Protein AF-A0A7C1UTG1-F1 (afdb_monomer)

Solvent-accessible surface area (backbone atoms only — not comparable to full-atom values): 6278 Å² total; per-residue (Å²): 108,43,77,48,80,56,96,96,40,82,47,81,27,80,39,68,71,57,43,54,53,40,74,74,42,48,69,59,56,50,64,74,45,68,57,52,42,58,11,66,59,74,63,49,74,37,49,60,91,64,40,44,80,44,78,55,98,88,42,82,42,50,33,72,68,51,66,64,41,57,50,53,37,70,77,41,44,65,60,43,51,36,47,74,75,63,78,45,94,76,89,52,71,63,65,78,77,68,34,92,87,115

Sequence (102 aa):
MVTRKYRNKEYSFCCDGCAVMFDKTPETILNETKDLVVCPGCLAEKPIDQTVALNHKGETMYFCKCPYCMTVFKDNAEYYIKRLSGDTEFSGVFSDGHGCCA

Nearest PDB structures (foldseek):
  4aez-assembly3_H  TM=2.878E-01  e=7.599E-01  Schizosaccharomyces pombe
  6wwa-assembly1_B  TM=2.839E-01  e=1.053E+00  Homo sapiens
  4aez-assembly1_B  TM=2.972E-01  e=1.199E+00  Schizosaccharomyces pombe
  2vfx-assembly8_H  TM=3.126E-01  e=1.556E+00  Homo sapiens
  4aez-assembly2_E  TM=3.126E-01  e=1.892E+00  Schizosaccharomyces pombe

pLDDT: mean 89.38, std 10.45, range [52.56, 97.19]

Foldseek 3Di:
DDWDDDPNDIDDDPDPVVVVVCVVPVPVVCVVCVQWDAQLQARDIDGQVQWDWDDDPNDTGTHNPDPLSVVVCVVPVPVSVCVVVVVDDDPHNPDPVSDDPD

Structure (mmCIF, N/CA/C/O backbone):
data_AF-A0A7C1UTG1-F1
#
_entry.id   AF-A0A7C1UTG1-F1
#
loop_
_atom_site.group_PDB
_atom_site.id
_atom_site.type_symbol
_atom_site.label_atom_id
_atom_site.label_alt_id
_atom_site.label_comp_id
_atom_site.label_asym_id
_atom_site.label_entity_id
_atom_site.label_seq_id
_atom_site.pdbx_PDB_ins_code
_atom_site.Cartn_x
_atom_site.Cartn_y
_atom_site.Cartn_z
_atom_site.occupancy
_atom_site.B_iso_or_equiv
_atom_site.auth_seq_id
_atom_site.auth_comp_id
_atom_site.auth_asym_id
_atom_site.auth_atom_id
_atom_site.pdbx_PDB_model_num
ATOM 1 N N . MET A 1 1 ? 3.199 9.625 -11.701 1.00 80.75 1 MET A N 1
ATOM 2 C CA . MET A 1 1 ? 2.853 8.209 -11.460 1.00 80.75 1 MET A CA 1
ATOM 3 C C . MET A 1 1 ? 2.996 7.457 -12.769 1.00 80.75 1 MET A C 1
ATOM 5 O O . MET A 1 1 ? 2.602 7.995 -13.796 1.00 80.75 1 MET A O 1
ATOM 9 N N . VAL A 1 2 ? 3.593 6.269 -12.747 1.00 94.06 2 VAL A N 1
ATOM 10 C CA . VAL A 1 2 ? 3.824 5.436 -13.938 1.00 94.06 2 VAL A CA 1
ATOM 11 C C . VAL A 1 2 ? 3.413 4.000 -13.648 1.00 94.06 2 VAL A C 1
ATOM 13 O O . VAL A 1 2 ? 3.504 3.565 -12.501 1.00 94.06 2 VAL A O 1
ATOM 16 N N . THR A 1 3 ? 2.971 3.262 -14.663 1.00 95.88 3 THR A N 1
ATOM 17 C CA . THR A 1 3 ? 2.511 1.877 -14.499 1.00 95.88 3 THR A CA 1
ATOM 18 C C . THR A 1 3 ? 3.399 0.879 -15.246 1.00 95.88 3 THR A C 1
ATOM 20 O O . THR A 1 3 ? 4.046 1.214 -16.246 1.00 95.88 3 THR A O 1
ATOM 23 N N . ARG A 1 4 ? 3.464 -0.361 -14.748 1.00 95.81 4 ARG A N 1
ATOM 24 C CA . ARG A 1 4 ? 4.100 -1.515 -15.407 1.00 95.81 4 ARG A CA 1
ATOM 25 C C . ARG A 1 4 ? 3.204 -2.739 -15.303 1.00 95.81 4 ARG A C 1
ATOM 27 O O . ARG A 1 4 ? 2.551 -2.951 -14.286 1.00 95.81 4 ARG A O 1
ATOM 34 N N . LYS A 1 5 ? 3.207 -3.570 -16.345 1.00 96.50 5 LYS A N 1
ATOM 35 C CA . LYS A 1 5 ? 2.516 -4.864 -16.340 1.00 96.50 5 LYS A CA 1
ATOM 36 C C . LYS A 1 5 ? 3.517 -5.986 -16.110 1.00 96.50 5 LYS A C 1
ATOM 38 O O . LYS A 1 5 ? 4.506 -6.084 -16.828 1.00 96.50 5 LYS A O 1
ATOM 43 N N . TYR A 1 6 ? 3.231 -6.853 -15.147 1.00 96.44 6 TYR A N 1
ATOM 44 C CA . TYR A 1 6 ? 4.044 -8.027 -14.844 1.00 96.44 6 TYR A CA 1
ATOM 45 C C . TYR A 1 6 ? 3.146 -9.173 -14.363 1.00 96.44 6 TYR A C 1
ATOM 47 O O . TYR A 1 6 ? 2.286 -8.967 -13.513 1.00 96.44 6 TYR A O 1
ATOM 55 N N . ARG A 1 7 ? 3.298 -10.381 -14.929 1.00 94.12 7 ARG A N 1
ATOM 56 C CA . ARG A 1 7 ? 2.481 -11.576 -14.597 1.00 94.12 7 ARG A CA 1
ATOM 57 C C . ARG A 1 7 ? 0.962 -11.315 -14.562 1.00 94.12 7 ARG A C 1
ATOM 59 O O . ARG A 1 7 ? 0.276 -11.720 -13.628 1.00 94.12 7 ARG A O 1
ATOM 66 N N . ASN A 1 8 ? 0.437 -10.634 -15.584 1.00 93.88 8 ASN A N 1
ATOM 67 C CA . ASN A 1 8 ? -0.982 -10.254 -15.705 1.00 93.88 8 ASN A CA 1
ATOM 68 C C . ASN A 1 8 ? -1.514 -9.344 -14.581 1.00 93.88 8 ASN A C 1
ATOM 70 O O . ASN A 1 8 ? -2.725 -9.206 -14.429 1.00 93.88 8 ASN A O 1
ATOM 74 N N . LYS A 1 9 ? -0.627 -8.706 -13.813 1.00 95.00 9 LYS A N 1
ATOM 75 C CA . LYS A 1 9 ? -0.962 -7.667 -12.839 1.00 95.00 9 LYS A CA 1
ATOM 76 C C . LYS A 1 9 ? -0.386 -6.330 -13.287 1.00 95.00 9 LYS A C 1
ATOM 78 O O . LYS A 1 9 ? 0.646 -6.285 -13.959 1.00 95.00 9 LYS A O 1
ATOM 83 N N . GLU A 1 10 ? -1.068 -5.254 -12.924 1.00 95.31 10 GLU A N 1
ATOM 84 C CA . GLU A 1 10 ? -0.603 -3.887 -13.133 1.00 95.31 10 GLU A CA 1
ATOM 85 C C . GLU A 1 10 ? -0.071 -3.325 -11.813 1.00 95.31 10 GLU A C 1
ATOM 87 O O . GLU A 1 10 ? -0.687 -3.502 -10.763 1.00 95.31 10 GLU A O 1
ATOM 92 N N . TYR A 1 11 ? 1.093 -2.688 -11.877 1.00 94.31 11 TYR A N 1
ATOM 93 C CA . TYR A 1 11 ? 1.795 -2.102 -10.743 1.00 94.31 11 TYR A CA 1
ATOM 94 C C . TYR A 1 11 ? 1.994 -0.613 -10.991 1.00 94.31 11 TYR A C 1
ATOM 96 O O . TYR A 1 11 ? 2.423 -0.225 -12.080 1.00 94.31 11 TYR A O 1
ATOM 104 N N . SER A 1 12 ? 1.717 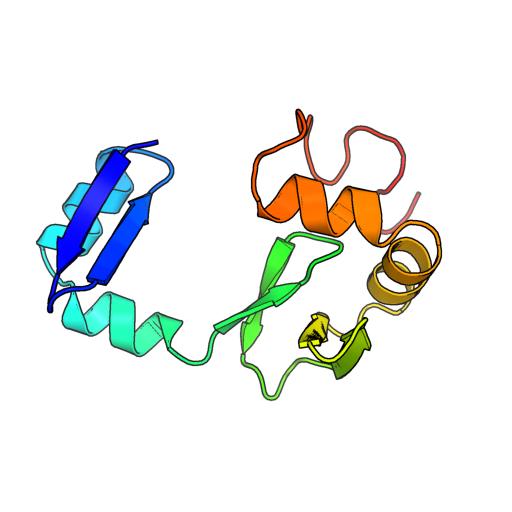0.203 -9.977 1.00 91.75 12 SER A N 1
ATOM 105 C CA . SER A 1 12 ? 1.851 1.660 -10.027 1.00 91.75 12 SER A CA 1
ATOM 106 C C . SER A 1 12 ? 3.045 2.123 -9.203 1.00 91.75 12 SER A C 1
ATOM 108 O O . SER A 1 12 ? 3.250 1.670 -8.080 1.00 91.75 12 SER A O 1
ATOM 110 N N . PHE A 1 13 ? 3.807 3.070 -9.745 1.00 92.81 13 PHE A N 1
ATOM 111 C CA . PHE A 1 13 ? 5.002 3.629 -9.121 1.00 92.81 13 PHE A CA 1
ATOM 112 C C . PHE A 1 13 ? 4.920 5.152 -9.064 1.00 92.81 13 PHE A C 1
ATOM 114 O O . PHE A 1 13 ? 4.366 5.806 -9.957 1.00 92.81 13 PHE A O 1
ATOM 121 N N . CYS A 1 14 ? 5.507 5.738 -8.021 1.00 89.31 14 CYS A N 1
ATOM 122 C CA . CYS A 1 14 ? 5.506 7.186 -7.827 1.00 89.31 14 CYS A CA 1
ATOM 123 C C . CYS A 1 14 ? 6.286 7.924 -8.933 1.00 89.31 14 CYS A C 1
ATOM 125 O O . CYS A 1 14 ? 5.844 8.983 -9.384 1.00 89.31 14 CYS A O 1
ATOM 127 N N . CYS A 1 15 ? 7.378 7.338 -9.436 1.00 93.44 15 CYS A N 1
ATOM 128 C CA . CYS A 1 15 ? 8.235 7.908 -10.475 1.00 93.44 15 CYS A CA 1
ATOM 129 C C . CYS A 1 15 ? 8.847 6.836 -11.397 1.00 93.44 15 CYS A C 1
ATOM 131 O O . CYS A 1 15 ? 8.849 5.645 -11.073 1.00 93.44 15 CYS A O 1
ATOM 133 N N . ASP A 1 16 ? 9.420 7.271 -12.524 1.00 95.25 16 ASP A N 1
ATOM 134 C CA . ASP A 1 16 ? 10.125 6.388 -13.463 1.00 95.25 16 ASP A CA 1
ATOM 135 C C . ASP A 1 16 ? 11.315 5.665 -12.832 1.00 95.25 16 ASP A C 1
ATOM 137 O O . ASP A 1 16 ? 11.556 4.505 -13.147 1.00 95.25 16 ASP A O 1
ATOM 141 N N . GLY A 1 17 ? 12.028 6.303 -11.897 1.00 95.44 17 GLY A N 1
ATOM 142 C CA . GLY A 1 17 ? 13.148 5.670 -11.196 1.00 95.44 17 GLY A CA 1
ATOM 143 C C . GLY A 1 17 ? 12.734 4.393 -10.455 1.00 95.44 17 GLY A C 1
ATOM 144 O O . GLY A 1 17 ? 13.402 3.366 -10.575 1.00 95.44 17 GLY A O 1
ATOM 145 N N . CYS A 1 18 ? 11.599 4.427 -9.751 1.00 95.06 18 CYS A N 1
ATOM 146 C CA . CYS A 1 18 ? 11.034 3.256 -9.076 1.00 95.06 18 CYS A CA 1
ATOM 147 C C . CYS A 1 18 ? 10.583 2.179 -10.069 1.00 95.06 18 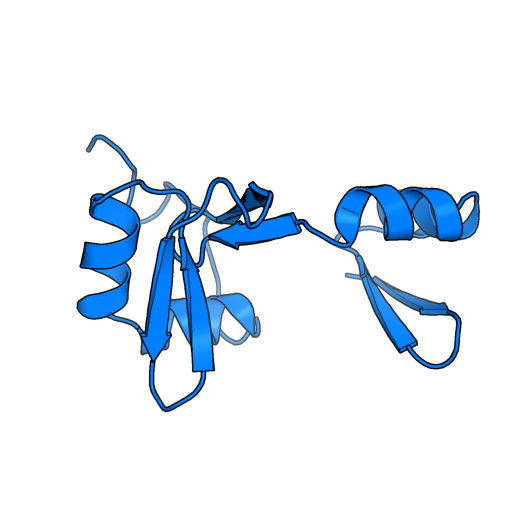CYS A C 1
ATOM 149 O O . CYS A 1 18 ? 10.865 1.002 -9.855 1.00 95.06 18 CYS A O 1
ATOM 151 N N . ALA A 1 19 ? 9.946 2.570 -11.177 1.00 96.81 19 ALA A N 1
ATOM 152 C CA . ALA A 1 19 ? 9.533 1.619 -12.206 1.00 96.81 19 ALA A CA 1
ATOM 153 C C . ALA A 1 19 ? 10.732 0.932 -12.878 1.00 96.81 19 ALA A C 1
ATOM 155 O O . ALA A 1 19 ? 10.726 -0.280 -13.049 1.00 96.81 19 ALA A O 1
ATOM 156 N N . VAL A 1 20 ? 11.801 1.675 -13.181 1.00 96.75 20 VAL A N 1
ATOM 157 C CA . VAL A 1 20 ? 13.040 1.119 -13.748 1.00 96.75 20 VAL A CA 1
ATOM 158 C C . 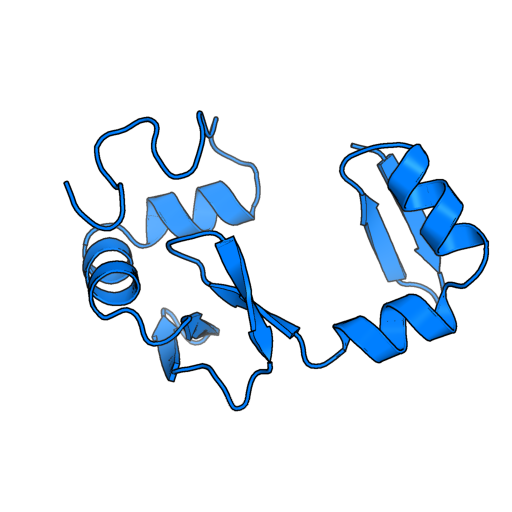VAL A 1 20 ? 13.728 0.159 -12.775 1.00 96.75 20 VAL A C 1
ATOM 160 O O . VAL A 1 20 ? 14.295 -0.844 -13.205 1.00 96.75 20 VAL A O 1
ATOM 163 N N . MET A 1 21 ? 13.701 0.438 -11.467 1.00 94.94 21 MET A N 1
ATOM 164 C CA . MET A 1 21 ? 14.200 -0.509 -10.462 1.00 94.94 21 MET A CA 1
ATOM 165 C C . MET A 1 21 ? 13.379 -1.803 -10.453 1.00 94.94 21 MET A C 1
ATOM 167 O O . MET A 1 21 ? 13.960 -2.887 -10.464 1.00 94.94 21 MET A O 1
ATOM 171 N N . PHE A 1 22 ? 12.050 -1.698 -10.512 1.00 96.94 22 PHE A N 1
ATOM 172 C CA . PHE A 1 22 ? 11.173 -2.862 -10.612 1.00 96.94 22 PHE A CA 1
ATOM 173 C C . PHE A 1 22 ? 11.426 -3.677 -11.887 1.00 96.94 22 PHE A C 1
ATOM 175 O O . PHE A 1 22 ? 11.550 -4.894 -11.805 1.00 96.94 22 PHE A O 1
ATOM 182 N N . ASP A 1 23 ? 11.582 -3.025 -13.043 1.00 96.31 23 ASP A N 1
ATOM 183 C CA . ASP A 1 23 ? 11.820 -3.695 -14.329 1.00 96.31 23 ASP A CA 1
ATOM 184 C C . ASP A 1 23 ? 13.123 -4.524 -14.330 1.00 96.31 23 ASP A C 1
ATOM 186 O O . ASP A 1 23 ? 13.208 -5.554 -15.001 1.00 96.31 23 ASP A O 1
ATOM 190 N N . LYS A 1 24 ? 14.140 -4.109 -13.558 1.00 97.19 24 LYS A N 1
ATOM 191 C CA . LYS A 1 24 ? 15.427 -4.821 -13.443 1.00 97.19 24 LYS A CA 1
ATOM 192 C C . LYS A 1 24 ? 15.334 -6.097 -12.607 1.00 97.19 24 LYS A C 1
ATOM 194 O O . LYS A 1 24 ? 15.969 -7.091 -12.952 1.00 97.19 24 LYS A O 1
ATOM 199 N N . THR A 1 25 ? 14.598 -6.062 -11.497 1.00 96.62 25 THR A N 1
ATOM 200 C CA . THR A 1 25 ? 14.543 -7.162 -10.517 1.00 96.62 25 THR A CA 1
ATOM 201 C C . THR A 1 25 ? 13.134 -7.340 -9.936 1.00 96.62 25 THR A C 1
ATOM 203 O O . THR A 1 25 ? 12.950 -7.207 -8.722 1.00 96.62 25 THR A O 1
ATOM 206 N N . PRO A 1 26 ? 12.120 -7.659 -10.765 1.00 96.44 26 PRO A N 1
ATOM 207 C CA . PRO A 1 26 ? 10.725 -7.660 -10.325 1.00 96.44 26 PRO A CA 1
ATOM 208 C C . PRO A 1 26 ? 10.465 -8.721 -9.253 1.00 96.44 26 PRO A C 1
ATOM 210 O O . PRO A 1 26 ? 9.830 -8.433 -8.247 1.00 96.44 26 PRO A O 1
ATOM 213 N N . GLU A 1 27 ? 11.016 -9.928 -9.408 1.00 96.50 27 GLU A N 1
ATOM 214 C CA . GLU A 1 27 ? 10.833 -11.015 -8.436 1.00 96.50 27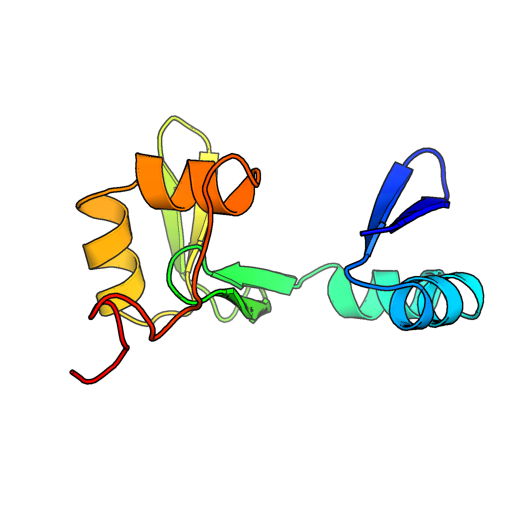 GLU A CA 1
ATOM 215 C C . GLU A 1 27 ? 11.396 -10.682 -7.053 1.00 96.50 27 GLU A C 1
ATOM 217 O O . GLU A 1 27 ? 10.771 -11.009 -6.047 1.00 96.50 27 GLU A O 1
ATOM 222 N N . THR A 1 28 ? 12.551 -10.013 -6.994 1.00 96.69 28 THR A N 1
ATOM 223 C CA . THR A 1 28 ? 13.167 -9.596 -5.730 1.00 96.69 28 THR A CA 1
ATOM 224 C C . THR A 1 28 ? 12.276 -8.592 -5.013 1.00 96.69 28 THR A C 1
ATOM 226 O O . THR A 1 28 ? 11.898 -8.836 -3.871 1.00 96.69 28 THR A O 1
ATOM 229 N N . ILE A 1 29 ? 11.855 -7.530 -5.709 1.00 94.94 29 ILE A N 1
ATOM 230 C CA . ILE A 1 29 ? 10.983 -6.495 -5.139 1.00 94.94 29 ILE A CA 1
ATOM 231 C C . ILE A 1 29 ? 9.647 -7.095 -4.689 1.00 94.94 29 ILE A C 1
ATOM 233 O O . ILE A 1 29 ? 9.171 -6.805 -3.593 1.00 94.94 29 ILE A O 1
ATOM 237 N N . LEU A 1 30 ? 9.047 -7.973 -5.498 1.00 95.31 30 LEU A N 1
ATOM 238 C CA . LEU A 1 30 ? 7.809 -8.659 -5.127 1.00 95.31 30 LEU A CA 1
ATOM 239 C C . LEU A 1 30 ? 7.998 -9.551 -3.900 1.00 95.31 30 LEU A C 1
ATOM 241 O O . LEU A 1 30 ? 7.132 -9.571 -3.033 1.00 95.31 30 LEU A O 1
ATOM 245 N N . ASN A 1 31 ? 9.112 -10.275 -3.795 1.00 95.69 31 ASN A N 1
ATOM 246 C CA . ASN A 1 31 ? 9.367 -11.130 -2.641 1.00 95.69 31 ASN A CA 1
ATOM 247 C C . ASN A 1 31 ? 9.666 -10.329 -1.363 1.00 95.69 31 ASN A C 1
ATOM 249 O O . ASN A 1 31 ? 9.251 -10.751 -0.288 1.00 95.69 31 ASN A O 1
ATOM 253 N N . GLU A 1 32 ? 10.351 -9.190 -1.473 1.00 94.06 32 GLU A N 1
ATOM 254 C CA . GLU A 1 32 ? 10.633 -8.286 -0.348 1.00 94.06 32 GLU A CA 1
ATOM 255 C C . GLU A 1 32 ? 9.372 -7.586 0.172 1.00 94.06 32 GLU A C 1
ATOM 257 O O . GLU A 1 32 ? 9.266 -7.310 1.365 1.00 94.06 32 GLU A O 1
ATOM 262 N N . THR A 1 33 ? 8.398 -7.331 -0.705 1.00 93.38 33 THR A N 1
ATOM 263 C CA . THR A 1 33 ? 7.188 -6.563 -0.370 1.00 93.38 33 THR A CA 1
ATOM 264 C C . THR A 1 33 ? 5.942 -7.416 -0.129 1.00 93.38 33 THR A C 1
ATOM 266 O O . THR A 1 33 ? 4.940 -6.888 0.345 1.00 93.38 33 THR A O 1
ATOM 269 N N . LYS A 1 34 ? 5.976 -8.730 -0.402 1.00 94.31 34 LYS A N 1
ATOM 270 C CA . LYS A 1 34 ? 4.788 -9.614 -0.371 1.00 94.31 34 LYS A CA 1
ATOM 271 C C . LYS A 1 34 ? 4.027 -9.632 0.961 1.00 94.31 34 LYS A C 1
ATOM 273 O O . LYS A 1 34 ? 2.814 -9.814 0.952 1.00 94.31 34 LYS A O 1
ATOM 278 N N . ASP A 1 35 ? 4.739 -9.454 2.072 1.00 95.56 35 ASP A N 1
ATOM 279 C CA . ASP A 1 35 ? 4.192 -9.508 3.434 1.00 95.56 35 ASP A CA 1
ATOM 280 C C . ASP A 1 35 ? 4.139 -8.116 4.087 1.00 95.56 35 ASP A C 1
ATOM 282 O O . ASP A 1 35 ? 3.919 -7.998 5.295 1.00 95.56 35 ASP A O 1
ATOM 286 N N . LEU A 1 36 ? 4.370 -7.056 3.303 1.00 95.75 36 LEU A N 1
ATOM 287 C CA . LEU A 1 36 ? 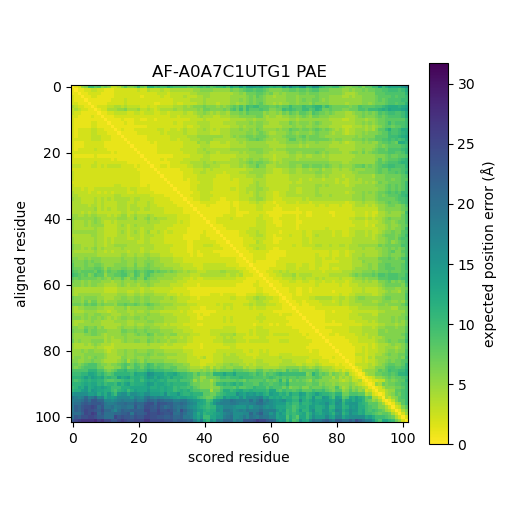4.255 -5.681 3.763 1.00 95.75 36 LEU A CA 1
ATOM 288 C C . LEU A 1 36 ? 2.833 -5.168 3.561 1.00 95.75 36 LEU A C 1
ATOM 290 O O . LEU A 1 36 ? 2.196 -5.371 2.530 1.00 95.75 36 LEU A O 1
ATOM 294 N N . VAL A 1 37 ? 2.362 -4.439 4.561 1.00 95.31 37 VAL A N 1
ATOM 295 C CA . VAL A 1 37 ? 1.101 -3.708 4.540 1.00 95.31 37 VAL A CA 1
ATOM 296 C C . VAL A 1 37 ? 1.353 -2.259 4.923 1.00 95.31 37 VAL A C 1
ATOM 298 O O . VAL A 1 37 ? 2.268 -1.944 5.687 1.00 95.31 37 VAL A O 1
ATOM 301 N N . VAL A 1 38 ? 0.529 -1.365 4.387 1.00 93.00 38 VAL A N 1
ATOM 302 C CA . VAL A 1 38 ? 0.628 0.075 4.630 1.00 93.00 38 VAL A CA 1
ATOM 303 C C . VAL A 1 38 ? -0.412 0.472 5.669 1.00 93.00 38 VAL A C 1
ATOM 305 O O . VAL A 1 38 ? -1.599 0.222 5.483 1.00 93.00 38 VAL A O 1
ATOM 308 N N . CYS A 1 39 ? 0.019 1.119 6.753 1.00 94.62 39 CYS A N 1
ATOM 309 C CA . CYS A 1 39 ? -0.892 1.656 7.762 1.00 94.62 39 CYS A CA 1
ATOM 310 C C . CYS A 1 39 ? -1.767 2.777 7.163 1.00 94.62 39 CYS A C 1
ATOM 312 O O . CYS A 1 39 ? -1.216 3.811 6.767 1.00 94.62 39 CYS A O 1
ATOM 314 N N . PRO A 1 40 ? -3.112 2.662 7.179 1.00 92.69 40 PRO A N 1
ATOM 315 C CA . PRO A 1 40 ? -3.997 3.683 6.627 1.00 92.69 40 PRO A CA 1
ATOM 316 C C . PRO A 1 40 ? -3.903 5.041 7.310 1.00 92.69 40 PRO A C 1
ATOM 318 O O . PRO A 1 40 ? -4.305 6.022 6.707 1.00 92.69 40 PRO A O 1
ATOM 321 N N . GLY A 1 41 ? -3.400 5.127 8.545 1.00 90.81 41 GLY A N 1
ATOM 322 C CA . GLY A 1 41 ? -3.214 6.403 9.240 1.00 90.81 41 GLY A CA 1
ATOM 32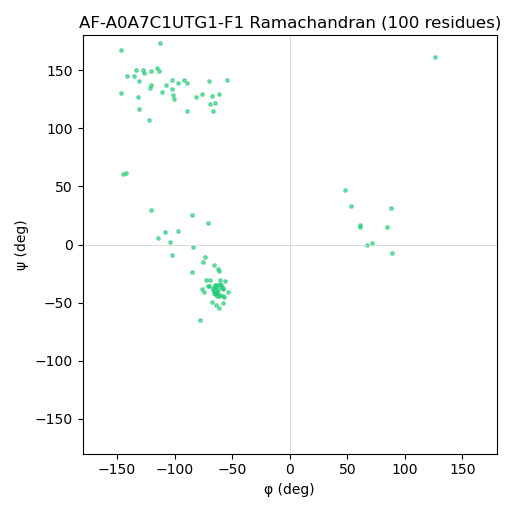3 C C . GLY A 1 41 ? -1.973 7.143 8.739 1.00 90.81 41 GLY A C 1
ATOM 324 O O . GLY A 1 41 ? -2.067 8.190 8.108 1.00 90.81 41 GLY A O 1
ATOM 325 N N . CYS A 1 42 ? -0.793 6.566 8.975 1.00 90.44 42 CYS A N 1
ATOM 326 C CA . CYS A 1 42 ? 0.490 7.248 8.774 1.00 90.44 42 CYS A CA 1
ATOM 327 C C . CYS A 1 42 ? 1.276 6.833 7.520 1.00 90.44 42 CYS A C 1
ATOM 329 O O . CYS A 1 42 ? 2.384 7.322 7.330 1.00 90.44 42 CYS A O 1
ATOM 331 N N . LEU A 1 43 ? 0.745 5.930 6.687 1.00 91.62 43 LEU A N 1
ATOM 332 C CA . LEU A 1 43 ? 1.423 5.354 5.512 1.00 91.62 43 LEU A CA 1
ATOM 333 C C . LEU A 1 43 ? 2.714 4.574 5.807 1.00 91.62 43 LEU A C 1
ATOM 335 O O . LEU A 1 43 ? 3.476 4.273 4.895 1.00 91.62 43 LEU A O 1
ATOM 339 N N . ALA A 1 44 ? 2.967 4.211 7.065 1.00 92.62 44 ALA A N 1
ATOM 340 C CA . ALA A 1 44 ? 4.102 3.361 7.395 1.00 92.62 44 ALA A CA 1
ATOM 341 C C . ALA A 1 44 ? 3.909 1.950 6.825 1.00 92.62 44 ALA A C 1
ATOM 343 O O . ALA A 1 44 ? 2.900 1.298 7.108 1.00 92.62 44 ALA A O 1
ATOM 344 N N . GLU A 1 45 ? 4.912 1.474 6.095 1.00 94.00 45 GLU A N 1
ATOM 345 C CA . GLU A 1 45 ? 5.040 0.083 5.671 1.00 94.00 45 GLU A CA 1
ATOM 346 C C . GLU A 1 45 ? 5.499 -0.775 6.855 1.00 94.00 45 GLU A C 1
ATOM 348 O O . GLU A 1 45 ? 6.458 -0.440 7.562 1.00 94.00 45 GLU A O 1
ATOM 353 N N . LYS A 1 46 ? 4.790 -1.875 7.110 1.00 95.94 46 LYS A N 1
ATOM 354 C CA . LYS A 1 46 ? 5.114 -2.827 8.174 1.00 95.94 46 LYS A CA 1
ATOM 355 C C . LYS A 1 46 ? 4.857 -4.261 7.717 1.00 95.94 46 LYS A C 1
ATOM 357 O O . LYS A 1 46 ? 3.870 -4.492 7.021 1.00 95.94 46 LYS A O 1
ATOM 362 N N . PRO A 1 47 ? 5.680 -5.226 8.156 1.00 96.00 47 PRO A N 1
ATOM 363 C CA . PRO A 1 47 ? 5.328 -6.638 8.082 1.00 96.00 47 PRO A CA 1
ATOM 364 C C . PRO A 1 47 ? 3.981 -6.910 8.761 1.00 96.00 47 PRO A C 1
ATOM 366 O O . PRO A 1 47 ? 3.698 -6.327 9.813 1.00 96.00 47 PRO A O 1
ATOM 369 N N . ILE A 1 48 ? 3.159 -7.795 8.190 1.00 95.62 48 ILE A N 1
ATOM 370 C CA . ILE A 1 48 ? 1.822 -8.124 8.721 1.00 95.62 48 ILE A CA 1
ATOM 371 C C . ILE A 1 48 ? 1.872 -8.537 10.205 1.00 95.62 48 ILE A C 1
ATOM 373 O O . ILE A 1 48 ? 1.042 -8.084 10.994 1.00 95.62 48 ILE A O 1
ATOM 377 N N . ASP A 1 49 ? 2.866 -9.322 10.625 1.00 95.31 49 ASP A N 1
ATOM 378 C CA . ASP A 1 49 ? 3.060 -9.770 12.018 1.00 95.31 49 ASP A CA 1
ATOM 379 C C . ASP A 1 49 ? 3.384 -8.623 13.005 1.00 95.31 49 ASP A C 1
ATOM 381 O O . ASP A 1 49 ? 3.189 -8.723 14.224 1.00 95.31 49 ASP A O 1
ATOM 385 N N . GLN A 1 50 ? 3.805 -7.474 12.481 1.00 95.56 50 GLN A N 1
ATOM 386 C CA . GLN A 1 50 ? 4.052 -6.248 13.232 1.00 95.56 50 GLN A CA 1
ATOM 387 C C . GLN A 1 50 ? 2.872 -5.272 13.201 1.00 95.56 50 GLN A C 1
ATOM 389 O O . GLN A 1 50 ? 3.002 -4.148 13.691 1.00 95.56 50 GLN A O 1
ATOM 394 N N . THR A 1 51 ? 1.702 -5.696 12.725 1.00 96.88 51 THR A N 1
ATOM 395 C CA . THR A 1 51 ? 0.492 -4.863 12.676 1.00 96.88 51 THR A CA 1
ATOM 396 C C . THR A 1 51 ? -0.615 -5.333 13.619 1.00 96.88 51 THR A C 1
ATOM 398 O O . THR A 1 51 ? -0.498 -6.350 14.301 1.00 96.88 51 THR A O 1
ATOM 401 N N . VAL A 1 52 ? -1.680 -4.537 13.709 1.00 96.06 52 VAL A N 1
ATOM 402 C CA . VAL A 1 52 ? -2.970 -4.909 14.307 1.00 96.06 52 VAL A CA 1
ATOM 403 C C . VAL A 1 52 ? -4.058 -4.776 13.250 1.00 96.06 52 VAL A C 1
ATOM 405 O O . VAL A 1 52 ? -4.062 -3.811 12.486 1.00 96.06 52 VAL A O 1
ATOM 408 N N . ALA A 1 53 ? -4.964 -5.747 13.204 1.00 95.50 53 ALA A N 1
ATOM 409 C CA . ALA A 1 53 ? -6.049 -5.789 12.234 1.00 95.50 53 ALA A CA 1
ATOM 410 C C . ALA A 1 53 ? -7.317 -5.111 12.777 1.00 95.50 53 ALA A C 1
ATOM 412 O O . ALA A 1 53 ? -7.673 -5.275 13.945 1.00 95.50 53 ALA A O 1
ATOM 413 N N . LEU A 1 54 ? -8.024 -4.388 11.913 1.00 93.69 54 LEU A N 1
ATOM 414 C CA . LEU A 1 54 ? -9.334 -3.795 12.167 1.00 93.69 54 LEU A CA 1
ATOM 415 C C . LEU A 1 54 ? -10.253 -4.142 10.995 1.00 93.69 54 LEU A C 1
ATOM 417 O O . LEU A 1 54 ? -9.917 -3.861 9.848 1.00 93.69 54 LEU A O 1
ATOM 421 N N . ASN A 1 55 ? -11.422 -4.718 11.272 1.00 94.25 55 ASN A N 1
ATOM 422 C CA . ASN A 1 55 ? -12.428 -4.914 10.234 1.00 94.25 55 ASN A CA 1
ATOM 423 C C . ASN A 1 55 ? -13.216 -3.614 10.013 1.00 94.25 55 ASN A C 1
ATOM 425 O O . ASN A 1 55 ? -13.757 -3.047 10.964 1.00 94.25 55 ASN A O 1
ATOM 429 N N . HIS A 1 56 ? -13.288 -3.151 8.768 1.00 91.75 56 HIS A N 1
ATOM 430 C CA . HIS A 1 56 ? -14.099 -2.013 8.354 1.00 91.75 56 HIS A CA 1
ATOM 431 C C . HIS A 1 56 ? -14.920 -2.404 7.123 1.00 91.75 56 HIS A C 1
ATOM 433 O O . HIS A 1 56 ? -14.360 -2.704 6.076 1.00 91.75 56 HIS A O 1
ATOM 439 N N . LYS A 1 57 ? -16.255 -2.407 7.243 1.00 92.06 57 LYS A N 1
ATOM 440 C CA . LYS A 1 57 ? -17.188 -2.748 6.147 1.00 92.06 57 LYS A CA 1
ATOM 441 C C . LYS A 1 57 ? -16.903 -4.107 5.475 1.00 92.06 57 LYS A C 1
ATOM 443 O O . LYS A 1 57 ? -17.141 -4.269 4.286 1.00 92.06 57 LYS A O 1
ATOM 448 N N . GLY A 1 58 ? -16.421 -5.090 6.240 1.00 92.38 58 GLY A N 1
ATOM 449 C CA . GLY A 1 58 ? -16.089 -6.421 5.724 1.00 92.38 58 GLY A CA 1
ATOM 450 C C . GLY A 1 58 ? -14.659 -6.559 5.196 1.00 92.38 58 GLY A C 1
ATOM 451 O O . GLY A 1 58 ? -14.227 -7.681 4.948 1.00 92.38 58 GLY A O 1
ATOM 452 N N . GLU A 1 59 ? -13.897 -5.469 5.110 1.00 91.19 59 GLU A N 1
ATOM 453 C CA . GLU A 1 59 ? -12.485 -5.480 4.728 1.00 91.19 59 GLU A CA 1
ATOM 454 C C . GLU A 1 59 ? -11.582 -5.466 5.964 1.00 91.19 59 GLU A C 1
ATOM 456 O O . GLU A 1 59 ? -11.841 -4.763 6.944 1.00 91.19 59 GLU A O 1
ATOM 461 N N . THR A 1 60 ? -10.504 -6.248 5.930 1.00 94.31 60 THR A N 1
ATOM 462 C CA . THR A 1 60 ? -9.490 -6.253 6.990 1.00 94.31 60 THR A CA 1
ATOM 463 C C . THR A 1 60 ? -8.414 -5.221 6.680 1.00 94.31 60 THR A C 1
ATOM 465 O O . THR A 1 60 ? -7.658 -5.371 5.725 1.00 94.31 60 THR A O 1
ATOM 468 N N . MET A 1 61 ? -8.317 -4.203 7.531 1.00 94.12 61 MET A N 1
ATOM 469 C CA . MET A 1 61 ? -7.304 -3.154 7.465 1.00 94.12 61 MET A CA 1
ATOM 470 C C . MET A 1 61 ? -6.203 -3.396 8.501 1.00 94.12 61 MET A C 1
ATOM 472 O O . MET A 1 61 ? -6.499 -3.773 9.635 1.00 94.12 61 MET A O 1
ATOM 476 N N . TYR A 1 62 ? -4.944 -3.131 8.149 1.00 96.56 62 TYR A N 1
ATOM 477 C CA . TYR A 1 62 ? -3.787 -3.351 9.026 1.00 96.56 62 TYR A CA 1
ATOM 478 C C . TYR A 1 62 ? -3.149 -2.033 9.478 1.00 96.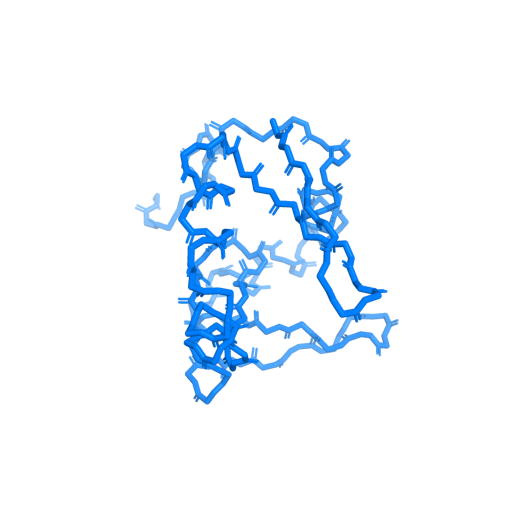56 62 TYR A C 1
ATOM 480 O O . TYR A 1 62 ? -2.857 -1.166 8.664 1.00 96.56 62 TYR A O 1
ATOM 488 N N . PHE A 1 63 ? -2.887 -1.883 10.778 1.00 96.12 63 PHE A N 1
ATOM 489 C CA . PHE A 1 63 ? -2.334 -0.661 11.377 1.00 96.12 63 PHE A CA 1
ATOM 490 C C . PHE A 1 63 ? -0.999 -0.919 12.077 1.00 96.12 63 PHE A C 1
ATOM 492 O O . PHE A 1 63 ? -0.786 -1.972 12.672 1.00 96.12 63 PHE A O 1
ATOM 499 N N . CYS A 1 64 ? -0.115 0.082 12.097 1.00 94.44 64 CYS A N 1
ATOM 500 C CA . CYS A 1 64 ? 1.260 0.002 12.616 1.00 94.44 64 CYS A CA 1
ATOM 501 C C . CYS A 1 64 ? 1.401 -0.122 14.152 1.00 94.44 64 CYS A C 1
ATOM 503 O O . CYS A 1 64 ? 2.463 0.184 14.689 1.00 94.44 64 CYS A O 1
ATOM 505 N N . LYS A 1 65 ? 0.344 -0.522 14.872 1.00 92.56 65 LYS A N 1
ATOM 506 C CA . LYS A 1 65 ? 0.241 -0.575 16.349 1.00 92.56 65 LYS A CA 1
ATOM 507 C C . LYS A 1 65 ? 0.259 0.776 17.073 1.00 92.56 65 LYS A C 1
ATOM 509 O O . LYS A 1 65 ? 0.102 0.802 18.289 1.00 92.56 65 LYS A O 1
ATOM 514 N N . CYS A 1 66 ? 0.367 1.896 16.361 1.00 90.38 66 CYS A N 1
ATOM 515 C CA . CYS A 1 66 ? 0.155 3.215 16.950 1.00 90.38 66 CYS A CA 1
ATOM 516 C C . CYS A 1 66 ? -1.338 3.407 17.296 1.00 90.38 66 CYS A C 1
ATOM 518 O O . CYS A 1 66 ? -2.166 3.362 16.379 1.00 90.38 66 CYS A O 1
ATOM 520 N N . PRO A 1 67 ? -1.707 3.659 18.570 1.00 89.00 67 PRO A N 1
ATOM 521 C CA . PRO A 1 67 ? -3.104 3.871 18.953 1.00 89.00 67 PRO A CA 1
ATOM 522 C C . PRO A 1 67 ? -3.751 5.036 18.202 1.00 89.00 67 PRO A C 1
ATOM 524 O O . PRO A 1 67 ? -4.889 4.921 17.756 1.00 89.00 67 PRO A O 1
ATOM 527 N N . TYR A 1 68 ? -2.992 6.114 17.980 1.00 89.69 68 TYR A N 1
ATOM 528 C CA . TYR A 1 68 ? -3.465 7.305 17.280 1.00 89.69 68 TYR A CA 1
ATOM 529 C C . TYR A 1 68 ? -3.975 6.986 15.870 1.00 89.69 68 TYR A C 1
ATOM 531 O O . TYR A 1 68 ? -5.073 7.403 15.518 1.00 89.69 68 TYR A O 1
ATOM 539 N N . CYS A 1 69 ? -3.242 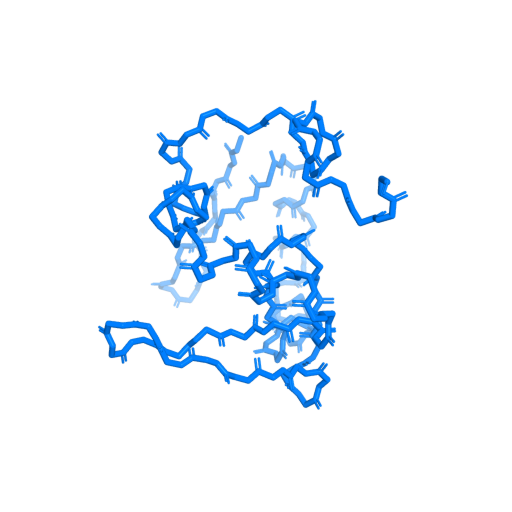6.169 15.101 1.00 91.88 69 CYS A N 1
ATOM 540 C CA . CYS A 1 69 ? -3.626 5.794 13.735 1.00 91.88 69 CYS A CA 1
ATOM 541 C C . CYS A 1 69 ? -4.989 5.089 13.673 1.00 91.88 69 CYS A C 1
ATOM 543 O O . CYS A 1 69 ? -5.744 5.298 12.729 1.00 91.88 69 CYS A O 1
ATOM 545 N N . MET A 1 70 ? -5.313 4.259 14.669 1.00 91.88 70 MET A N 1
ATOM 546 C CA . MET A 1 70 ? -6.617 3.594 14.733 1.00 91.88 70 MET A CA 1
ATOM 547 C C . MET A 1 70 ? -7.723 4.548 15.181 1.00 91.88 70 MET A C 1
ATOM 549 O O . MET A 1 70 ? -8.836 4.447 14.672 1.00 91.88 70 MET A O 1
ATOM 553 N N . THR A 1 71 ? -7.436 5.453 16.121 1.00 91.19 71 THR A N 1
ATOM 554 C CA . THR A 1 71 ? -8.401 6.456 16.594 1.00 91.19 71 THR A CA 1
ATOM 555 C C . THR A 1 71 ? -8.834 7.365 15.451 1.00 91.19 71 THR A C 1
ATOM 557 O O . THR A 1 71 ? -10.014 7.396 15.119 1.00 91.19 71 THR A O 1
ATOM 560 N N . VAL A 1 72 ? -7.884 8.002 14.759 1.00 89.25 72 VAL A N 1
ATOM 561 C CA . VAL A 1 72 ? -8.209 8.913 13.649 1.00 89.25 72 VAL A CA 1
ATOM 562 C C . VAL A 1 72 ? -8.902 8.197 12.493 1.00 89.25 72 VAL A C 1
ATOM 564 O O . VAL A 1 72 ? -9.795 8.758 11.863 1.00 89.25 72 VAL A O 1
ATOM 567 N N . PHE A 1 73 ? -8.539 6.936 12.232 1.00 92.25 73 PHE A N 1
ATOM 568 C CA . PHE A 1 73 ? -9.215 6.141 11.215 1.00 92.25 73 PHE A CA 1
ATOM 569 C C . PHE A 1 73 ? -10.664 5.836 11.598 1.00 92.25 73 PHE A C 1
ATOM 571 O O . PHE A 1 73 ? -11.531 5.872 10.738 1.00 92.25 73 PHE A O 1
ATOM 578 N N . LYS A 1 74 ? -10.959 5.547 12.870 1.00 91.88 74 LYS A N 1
ATOM 579 C CA . LYS A 1 74 ? -12.344 5.336 13.318 1.00 91.88 74 LYS A CA 1
ATOM 580 C C . LYS A 1 74 ? -13.170 6.616 13.236 1.00 91.88 74 LYS A C 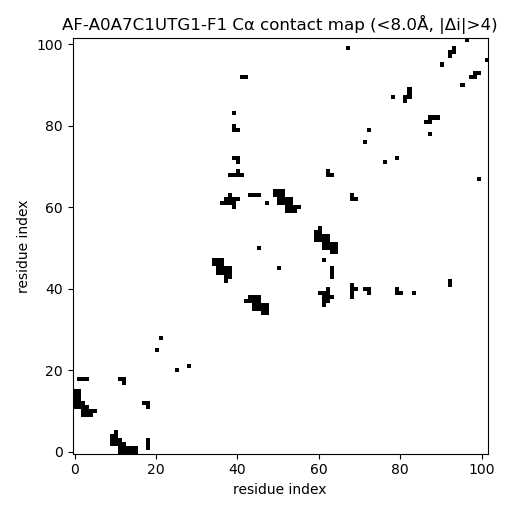1
ATOM 582 O O . LYS A 1 74 ? -14.332 6.538 12.847 1.00 91.88 74 LYS A O 1
ATOM 587 N N . ASP A 1 75 ? -12.564 7.758 13.544 1.00 92.19 75 ASP A N 1
ATOM 588 C CA . ASP A 1 75 ? -13.238 9.056 13.514 1.00 92.19 75 ASP A CA 1
ATOM 589 C C . ASP A 1 75 ? -13.559 9.508 12.080 1.00 92.19 75 ASP A C 1
ATOM 591 O O . ASP A 1 75 ? -14.610 10.102 11.844 1.00 92.19 75 ASP A O 1
ATOM 595 N N . ASN A 1 76 ? -12.688 9.209 11.106 1.00 91.31 76 ASN A N 1
ATOM 596 C CA . ASN A 1 76 ? -12.883 9.610 9.710 1.00 91.31 76 ASN A CA 1
ATOM 597 C C . ASN A 1 76 ? -12.374 8.570 8.693 1.00 91.31 76 ASN A C 1
ATOM 599 O O . ASN A 1 76 ? -11.497 8.842 7.871 1.00 91.31 76 ASN A O 1
ATOM 603 N N . ALA A 1 77 ? -12.934 7.359 8.733 1.00 92.81 77 ALA A N 1
ATOM 604 C CA . ALA A 1 77 ? -12.494 6.250 7.878 1.00 92.81 77 ALA A CA 1
ATOM 605 C C . ALA A 1 77 ? -12.588 6.577 6.381 1.00 92.81 77 ALA A C 1
ATOM 607 O O . ALA A 1 77 ? -11.722 6.186 5.601 1.00 92.81 77 ALA A O 1
ATOM 608 N N . GLU A 1 78 ? -13.628 7.309 5.978 1.00 91.88 78 GLU A N 1
ATOM 609 C CA . GLU A 1 78 ? -13.869 7.647 4.576 1.00 91.88 78 GLU A CA 1
ATOM 610 C C . GLU A 1 78 ? -12.756 8.522 3.993 1.00 91.88 78 GLU A C 1
ATOM 612 O O . GLU A 1 78 ? -12.302 8.247 2.884 1.00 91.88 78 GLU A O 1
ATOM 617 N N . TYR A 1 79 ? -12.266 9.515 4.744 1.00 90.69 79 TYR A N 1
ATOM 618 C CA . TYR A 1 79 ? -11.113 10.317 4.332 1.00 90.69 79 TYR A CA 1
ATOM 619 C C . TYR A 1 79 ? -9.884 9.440 4.080 1.00 90.69 79 TYR A C 1
ATOM 621 O O . TYR A 1 79 ? -9.278 9.514 3.013 1.00 90.69 79 TYR A O 1
ATOM 629 N N . TYR A 1 80 ? -9.536 8.565 5.029 1.00 91.25 80 TYR A N 1
ATOM 630 C CA . TYR A 1 80 ? -8.356 7.709 4.893 1.00 91.25 80 TYR A CA 1
ATOM 631 C C . TYR A 1 80 ? -8.486 6.706 3.742 1.00 91.25 80 TYR A C 1
ATOM 633 O O . TYR A 1 80 ? -7.496 6.441 3.066 1.00 91.25 80 TYR A O 1
ATOM 641 N N . ILE A 1 81 ? -9.689 6.187 3.481 1.00 90.94 81 ILE A N 1
ATOM 642 C CA . ILE A 1 81 ? -9.951 5.298 2.341 1.00 90.94 81 ILE A CA 1
ATOM 643 C C . ILE A 1 81 ? -9.811 6.058 1.018 1.00 90.94 81 ILE A C 1
ATOM 645 O O . ILE A 1 81 ? -9.064 5.614 0.150 1.00 90.94 81 ILE A O 1
ATOM 649 N N . LYS A 1 82 ? -10.452 7.227 0.881 1.00 90.50 82 LYS A N 1
ATOM 650 C CA . LYS A 1 82 ? -10.354 8.066 -0.329 1.00 90.50 82 LYS A CA 1
ATOM 651 C C . LYS A 1 82 ? -8.920 8.524 -0.613 1.00 90.50 82 LYS A C 1
ATOM 653 O O . LYS A 1 82 ? -8.486 8.617 -1.756 1.00 90.50 82 LYS A O 1
ATOM 658 N N . ARG A 1 83 ? -8.148 8.769 0.442 1.00 89.25 83 ARG A N 1
ATOM 659 C CA . ARG A 1 83 ? -6.729 9.103 0.338 1.00 89.25 83 ARG A CA 1
ATOM 660 C C . ARG A 1 83 ? -5.897 7.954 -0.223 1.00 89.25 83 ARG A C 1
ATOM 662 O O . ARG A 1 83 ? -4.989 8.198 -1.010 1.00 89.25 83 ARG A O 1
ATOM 669 N N . LEU A 1 84 ? -6.201 6.713 0.162 1.00 87.00 84 LEU A N 1
ATOM 670 C CA . LEU A 1 84 ? -5.519 5.523 -0.355 1.00 87.00 84 LEU A CA 1
ATOM 671 C C . LEU A 1 84 ? -5.917 5.196 -1.800 1.00 87.00 84 LEU A C 1
ATOM 673 O O . LEU A 1 84 ? -5.081 4.685 -2.541 1.00 87.00 84 LEU A O 1
ATOM 677 N N . SER A 1 85 ? -7.149 5.508 -2.217 1.00 85.25 85 SER A N 1
ATOM 678 C CA . SER A 1 85 ? -7.566 5.383 -3.622 1.00 85.25 85 SER A CA 1
ATOM 679 C C . SER A 1 85 ? -7.013 6.493 -4.522 1.00 85.25 85 SER A C 1
ATOM 681 O O . SER A 1 85 ? -7.012 6.337 -5.740 1.00 85.25 85 SER A O 1
ATOM 683 N N . GLY A 1 86 ? -6.494 7.581 -3.941 1.00 81.69 86 GLY A N 1
ATOM 684 C CA . GLY A 1 86 ? -5.998 8.742 -4.683 1.00 81.69 86 GLY A CA 1
ATOM 685 C C . GLY A 1 86 ? -7.091 9.745 -5.067 1.00 81.69 86 GLY A C 1
ATOM 686 O O . GLY A 1 86 ? -6.843 10.617 -5.895 1.00 81.69 86 GLY A O 1
ATOM 687 N N . ASP A 1 87 ? -8.275 9.655 -4.454 1.00 84.56 87 ASP A N 1
ATOM 688 C CA . ASP A 1 87 ? -9.437 10.508 -4.747 1.00 84.56 87 ASP A CA 1
ATOM 689 C C . ASP A 1 87 ? -9.413 11.855 -3.999 1.00 84.56 87 ASP A C 1
ATOM 691 O O . ASP A 1 87 ? -10.319 12.676 -4.150 1.00 84.56 87 ASP A O 1
ATOM 695 N N . THR A 1 88 ? -8.405 12.096 -3.157 1.00 80.88 88 THR A N 1
ATOM 696 C CA . THR A 1 88 ? -8.247 13.340 -2.387 1.00 80.88 88 THR A CA 1
ATOM 697 C C . THR A 1 88 ? -6.840 13.887 -2.535 1.00 80.88 88 THR A C 1
ATOM 699 O O . THR A 1 88 ? -5.874 13.126 -2.442 1.00 80.88 88 THR A O 1
ATOM 702 N N . GLU A 1 89 ? -6.708 15.209 -2.651 1.00 77.12 89 GLU A N 1
ATOM 703 C CA . GLU A 1 89 ? -5.409 15.855 -2.475 1.00 77.12 89 GLU A CA 1
ATOM 704 C C . GLU A 1 89 ? -4.888 15.595 -1.059 1.00 77.12 89 GLU A C 1
ATOM 706 O O . GLU A 1 89 ? -5.593 15.777 -0.066 1.00 77.12 89 GLU A O 1
ATOM 711 N N . PHE A 1 90 ? -3.645 15.129 -0.976 1.00 81.00 90 PHE A N 1
ATOM 712 C CA . PHE A 1 90 ? -2.974 14.830 0.277 1.00 81.00 90 PHE A CA 1
ATOM 713 C C . PHE A 1 90 ? -1.697 15.656 0.361 1.00 81.00 90 PHE A C 1
ATOM 715 O O . PHE A 1 90 ? -0.717 15.388 -0.332 1.00 81.00 90 PHE A O 1
ATOM 722 N N . SER A 1 91 ? -1.722 16.665 1.226 1.00 79.69 91 SER A N 1
ATOM 723 C CA . SER A 1 91 ? -0.629 17.613 1.456 1.00 79.69 91 SER A CA 1
ATOM 724 C C . SER A 1 91 ? 0.543 17.000 2.237 1.00 79.69 91 SER A C 1
ATOM 726 O O . SER A 1 91 ? 1.605 17.617 2.333 1.00 79.69 91 SER A O 1
ATOM 728 N N . GLY A 1 92 ? 0.377 15.796 2.796 1.00 77.69 92 GLY A N 1
ATOM 729 C CA . GLY A 1 92 ? 1.403 15.053 3.529 1.00 77.69 92 GLY A CA 1
ATOM 730 C C . GLY A 1 92 ? 0.957 14.623 4.929 1.00 77.69 92 GLY A C 1
ATOM 731 O O . GLY A 1 92 ? 0.014 15.157 5.502 1.00 77.69 92 GLY A O 1
ATOM 732 N N . VAL A 1 93 ? 1.657 13.636 5.502 1.00 72.81 93 VAL A N 1
ATOM 733 C CA . VAL A 1 93 ? 1.288 12.988 6.784 1.00 72.81 93 VAL A CA 1
ATOM 734 C C . VAL A 1 93 ? 1.264 13.968 7.967 1.00 72.81 93 VAL A C 1
ATOM 736 O O . VAL A 1 93 ? 0.570 13.723 8.948 1.00 72.81 93 VAL A O 1
ATOM 739 N N . PHE A 1 94 ? 1.984 15.088 7.877 1.00 67.38 94 PHE A N 1
ATOM 740 C CA . PHE A 1 94 ? 2.135 16.064 8.964 1.00 67.38 94 PHE A CA 1
ATOM 741 C C . PHE A 1 94 ? 1.506 17.428 8.664 1.00 67.38 94 PHE A C 1
ATOM 743 O O . PHE A 1 94 ? 1.674 18.362 9.442 1.00 67.38 94 PHE A O 1
ATOM 750 N N . SER A 1 95 ? 0.813 17.557 7.536 1.00 62.97 95 SER A N 1
ATOM 751 C CA . SER A 1 95 ? 0.474 18.862 6.971 1.00 62.97 95 SER A CA 1
ATOM 752 C C . SER A 1 95 ? -0.805 19.473 7.560 1.00 62.97 95 SER A C 1
ATOM 754 O O . SER A 1 95 ? -0.918 20.693 7.604 1.00 62.97 95 SER A O 1
ATOM 756 N N . ASP A 1 96 ? -1.708 18.651 8.111 1.00 62.47 96 ASP A N 1
ATOM 757 C CA . ASP A 1 96 ? -3.055 19.081 8.529 1.00 62.47 96 ASP A CA 1
ATOM 758 C C . ASP A 1 96 ? -3.329 18.869 10.035 1.00 62.47 96 ASP A C 1
ATOM 760 O O . ASP A 1 96 ? -4.450 18.587 10.449 1.00 62.47 96 ASP A O 1
ATOM 764 N N . GLY A 1 97 ? -2.300 18.925 10.891 1.00 59.59 97 GLY A N 1
ATOM 765 C CA . GLY A 1 97 ? -2.468 18.750 12.347 1.00 59.59 97 GLY A CA 1
ATOM 766 C C . GLY A 1 97 ? -2.788 17.314 12.797 1.00 59.59 97 GLY A C 1
ATOM 767 O O . GLY A 1 97 ? -2.895 17.049 13.991 1.00 59.59 97 GLY A O 1
ATOM 768 N N . HIS A 1 98 ? -2.853 16.364 11.861 1.00 59.72 98 HIS A N 1
ATOM 769 C CA . HIS A 1 98 ? -2.958 14.921 12.115 1.00 59.72 98 HIS A CA 1
ATOM 770 C C . HIS A 1 98 ? -1.592 14.247 12.348 1.00 59.72 98 HIS A C 1
ATOM 772 O O . HIS A 1 98 ? -1.405 13.057 12.085 1.00 59.72 98 HIS A O 1
ATOM 778 N N . GLY A 1 99 ? -0.608 15.023 12.808 1.00 59.16 99 GLY A N 1
ATOM 779 C CA . GLY A 1 99 ? 0.736 14.538 13.080 1.00 59.16 99 GLY A CA 1
ATOM 780 C C . GLY A 1 99 ? 0.769 13.626 14.303 1.00 59.16 99 GLY A C 1
ATOM 781 O O . GLY A 1 99 ? 0.126 13.878 15.321 1.00 59.16 99 GLY A O 1
ATOM 782 N N . CYS A 1 100 ? 1.569 12.565 14.225 1.00 58.66 100 CYS A N 1
ATOM 783 C CA . CYS A 1 100 ? 1.924 11.796 15.410 1.00 58.66 100 CYS A CA 1
ATOM 784 C C . CYS A 1 100 ? 2.785 12.711 16.309 1.00 58.66 100 CYS A C 1
ATOM 786 O O . CYS A 1 100 ? 3.883 13.069 15.889 1.00 58.66 100 CYS A O 1
ATOM 788 N N . CYS A 1 101 ? 2.287 13.066 17.504 1.00 53.88 101 CYS A N 1
ATOM 789 C CA . CYS A 1 101 ? 2.932 13.920 18.528 1.00 53.88 101 CYS A CA 1
ATOM 790 C C . CYS A 1 101 ? 2.716 15.452 18.439 1.00 53.88 101 CYS A C 1
ATOM 792 O O . CYS A 1 101 ? 3.610 16.193 18.850 1.00 53.88 101 CYS A O 1
ATOM 794 N N . ALA A 1 102 ? 1.567 15.923 17.938 1.00 52.56 102 ALA A N 1
ATOM 795 C CA . ALA A 1 102 ? 1.150 17.325 18.109 1.00 52.56 102 ALA A CA 1
ATOM 796 C C . ALA A 1 102 ? 0.729 17.645 19.556 1.00 52.56 102 ALA A C 1
ATOM 798 O O . ALA A 1 102 ? 0.129 16.752 20.202 1.00 52.56 102 ALA A O 1
#

Mean predicted aligned error: 5.17 Å

Radius of gyration: 15.23 Å; Cα contacts (8 Å, |Δi|>4): 113; chains: 1; bounding box: 33×31×35 Å

Secondary structure (DSSP, 8-state):
-EEEEETTEEEEESSHHHHHHHHHSHHHHHHHHTTEEE-TTT--EEEGGGSEEEEETTEEEEE-S-HHHHHHHHHSHHHHHHHHHT-S----TTTTS--TT-